Protein AF-A0A7V9PWE8-F1 (afdb_monomer_lite)

Radius of gyration: 28.47 Å; chains: 1; bounding box: 58×49×91 Å

pLDDT: mean 90.45, std 8.74, range [56.78, 98.44]

Foldseek 3Di:
DVVLVVLCVVLVHDPPDDAQPDDQPPHDQPALVSLLSVLRVLVSVLCSQQSNDALVQAAQAQFPVHNPHLNGHVDQVRADADPVRGTHGRPSNVSNVVSVVSSVVSNVRSVVRVVVVVVVVVVVVVVVVVVVVVVVCCVVVVVVVPDDDD

Sequence (150 aa):
PAEIQKAASEAGLPATIELPTCDVVDETIDTGGEARCFAQYMRIHALEASGGLTYAQMGRFQSAEEPDDPAGTSDEAAAAKDESGSPISNGARNLWITETALATALNVSYMAEQISIFSIVVGVALVLTGIGLIILAFAVFGREHALPST

Secondary structure (DSSP, 8-state):
-HHHHHHHHHTT--TTS----S--TT----SHHHHHHHHHHHHHHHHHHTTT--GGGS-SB-BSS-TT-TT-BS-SSSB-B-TTSPBPB-HHHHHHHHHHHHHHHHHHHHHHHHHHHHHHHHHHHHHHHHHHHHHHHHHHHTTGGGS---

Structure (mmCIF, N/CA/C/O backbone):
data_AF-A0A7V9PWE8-F1
#
_entry.id   AF-A0A7V9PWE8-F1
#
loop_
_atom_site.group_PDB
_atom_site.id
_atom_site.type_symbol
_atom_site.label_atom_id
_atom_site.label_alt_id
_atom_site.label_comp_id
_atom_site.label_asym_id
_atom_site.label_entity_id
_atom_site.label_seq_id
_atom_site.pdbx_PDB_ins_code
_atom_site.Cartn_x
_atom_site.Cartn_y
_atom_site.Cartn_z
_atom_site.occupancy
_atom_site.B_iso_or_equiv
_atom_site.auth_seq_id
_atom_site.auth_comp_id
_atom_site.auth_asym_id
_atom_site.auth_atom_id
_atom_site.pdbx_PDB_model_num
ATOM 1 N N . PRO A 1 1 ? -7.309 -15.458 -9.106 1.00 71.31 1 PRO A N 1
ATOM 2 C CA . PRO A 1 1 ? -8.543 -14.618 -9.057 1.00 71.31 1 PRO A CA 1
ATOM 3 C C . PRO A 1 1 ? -9.838 -15.333 -8.610 1.00 71.31 1 PRO A C 1
ATOM 5 O O . PRO A 1 1 ? -10.654 -14.719 -7.926 1.00 71.31 1 PRO A O 1
ATOM 8 N N . ALA A 1 2 ? -10.064 -16.598 -8.997 1.00 79.31 2 ALA A N 1
ATOM 9 C CA . ALA A 1 2 ? -11.309 -17.319 -8.682 1.00 79.31 2 ALA A CA 1
ATOM 10 C C . ALA A 1 2 ? -11.531 -17.531 -7.170 1.00 79.31 2 ALA A C 1
ATOM 12 O O . ALA A 1 2 ? -12.645 -17.348 -6.684 1.00 79.31 2 ALA A O 1
ATOM 13 N N . GLU A 1 3 ? -10.466 -17.833 -6.422 1.00 79.94 3 GLU A N 1
ATOM 14 C CA . GLU A 1 3 ? -10.540 -18.014 -4.965 1.00 79.94 3 GLU A CA 1
ATOM 15 C C . GLU A 1 3 ? -10.944 -16.726 -4.237 1.00 79.94 3 GLU A C 1
ATOM 17 O O . GLU A 1 3 ? -11.766 -16.770 -3.330 1.00 79.94 3 GLU A O 1
ATOM 22 N N . ILE A 1 4 ? -10.470 -15.562 -4.696 1.00 82.12 4 ILE A N 1
ATOM 23 C CA . ILE A 1 4 ? -10.900 -14.264 -4.155 1.00 82.12 4 ILE A CA 1
ATOM 24 C C . ILE A 1 4 ? -12.369 -13.977 -4.459 1.00 82.12 4 ILE A C 1
ATOM 26 O O . ILE A 1 4 ? -13.079 -13.461 -3.605 1.00 82.12 4 ILE A O 1
ATOM 30 N N . GLN A 1 5 ? -12.852 -14.313 -5.657 1.00 82.88 5 GLN A N 1
ATOM 31 C CA . GLN A 1 5 ? -14.278 -14.173 -5.970 1.00 82.88 5 GLN A CA 1
ATOM 32 C C . GLN A 1 5 ? -15.150 -14.995 -5.027 1.00 82.88 5 GLN A C 1
ATOM 34 O O . GLN A 1 5 ? -16.178 -14.514 -4.550 1.00 82.88 5 GLN A O 1
ATOM 39 N N . LYS A 1 6 ? -14.725 -16.226 -4.753 1.00 82.88 6 LYS A N 1
ATOM 40 C CA . LYS A 1 6 ? -15.408 -17.109 -3.821 1.00 82.88 6 LYS A CA 1
ATOM 41 C C . LYS A 1 6 ? -15.372 -16.544 -2.398 1.00 82.88 6 LYS A C 1
ATOM 43 O O . LYS A 1 6 ? -16.435 -16.392 -1.805 1.00 82.88 6 LYS A O 1
ATOM 48 N N . ALA A 1 7 ? -14.195 -16.169 -1.900 1.00 81.81 7 ALA A N 1
ATOM 49 C CA . ALA A 1 7 ? -14.021 -15.619 -0.556 1.00 81.81 7 ALA A CA 1
ATOM 50 C C . ALA A 1 7 ? -14.817 -14.315 -0.351 1.00 81.81 7 ALA A C 1
ATOM 52 O O . ALA A 1 7 ? -15.561 -14.197 0.621 1.00 81.81 7 ALA A O 1
ATOM 53 N N . ALA A 1 8 ? -14.797 -13.402 -1.327 1.00 84.56 8 ALA A N 1
ATOM 54 C CA . ALA A 1 8 ? -15.568 -12.162 -1.282 1.00 84.56 8 ALA A CA 1
ATOM 55 C C . ALA A 1 8 ? -17.083 -12.420 -1.240 1.00 84.56 8 ALA A C 1
ATOM 57 O O . ALA A 1 8 ? -17.814 -11.749 -0.508 1.00 84.56 8 ALA A O 1
ATOM 58 N N . SER A 1 9 ? -17.562 -13.406 -2.006 1.00 83.38 9 SER A N 1
ATOM 59 C CA . SER A 1 9 ? -18.969 -13.811 -1.982 1.00 83.38 9 SER A CA 1
ATOM 60 C C . SER A 1 9 ? -19.357 -14.470 -0.657 1.00 83.38 9 SER A C 1
ATOM 62 O O . SER A 1 9 ? -20.455 -14.219 -0.163 1.00 83.38 9 SER A O 1
ATOM 64 N N . GLU A 1 10 ? -18.494 -15.316 -0.091 1.00 83.12 10 GLU A N 1
ATOM 65 C CA . GLU A 1 10 ? -18.712 -15.980 1.203 1.00 83.12 10 GLU A CA 1
ATOM 66 C C . GLU A 1 10 ? -18.709 -14.975 2.362 1.00 83.12 10 GLU A C 1
ATOM 68 O O . GLU A 1 10 ? -19.521 -15.090 3.278 1.00 83.12 10 GLU A O 1
ATOM 73 N N . ALA A 1 11 ? -17.869 -13.942 2.279 1.00 81.75 11 ALA A N 1
ATOM 74 C CA . ALA A 1 11 ? -17.817 -12.834 3.229 1.00 81.75 11 ALA A CA 1
ATOM 75 C C . ALA A 1 11 ? -18.978 -11.830 3.078 1.00 81.75 11 ALA A C 1
ATOM 77 O O . ALA A 1 11 ? -19.062 -10.867 3.838 1.00 81.75 11 ALA A O 1
ATOM 78 N N . GLY A 1 12 ? -19.875 -12.022 2.103 1.00 83.19 12 GLY A N 1
ATOM 79 C CA . GLY A 1 12 ? -21.032 -11.149 1.889 1.00 83.19 12 GLY A CA 1
ATOM 80 C C . GLY A 1 12 ? -20.676 -9.759 1.355 1.00 83.19 12 GLY A C 1
ATOM 81 O O . GLY A 1 12 ? -21.456 -8.819 1.520 1.00 83.19 12 GLY A O 1
ATOM 82 N N . LEU A 1 13 ? -19.513 -9.608 0.713 1.00 86.88 13 LEU A N 1
ATOM 83 C CA . LEU A 1 13 ? -19.113 -8.338 0.119 1.00 86.88 13 LEU A CA 1
ATOM 84 C C . LEU A 1 13 ? -20.038 -7.970 -1.057 1.00 86.88 13 LEU A C 1
ATOM 86 O O . LEU A 1 13 ? -20.452 -8.842 -1.829 1.00 86.88 13 LEU A O 1
ATOM 90 N N . PRO A 1 14 ? -20.376 -6.679 -1.237 1.00 82.88 14 PRO A N 1
ATOM 91 C CA . PRO A 1 14 ? -21.267 -6.269 -2.310 1.00 82.88 14 PRO A CA 1
ATOM 92 C C . PRO A 1 14 ? -20.642 -6.540 -3.682 1.00 82.88 14 PRO A C 1
ATOM 94 O O . PRO A 1 14 ? -19.473 -6.243 -3.921 1.00 82.88 14 PRO A O 1
ATOM 97 N N . ALA A 1 15 ? -21.459 -7.013 -4.628 1.00 80.50 15 ALA A N 1
ATOM 98 C CA . ALA A 1 15 ? -21.034 -7.332 -5.997 1.00 80.50 15 ALA A CA 1
ATOM 99 C C . ALA A 1 15 ? -20.485 -6.125 -6.790 1.00 80.50 15 ALA A C 1
ATOM 101 O O . ALA A 1 15 ? -19.956 -6.286 -7.885 1.00 80.50 15 ALA A O 1
ATOM 102 N N . THR A 1 16 ? -20.624 -4.910 -6.254 1.00 83.12 16 THR A N 1
ATOM 103 C CA . THR A 1 16 ? -20.051 -3.682 -6.813 1.00 83.12 16 THR A CA 1
ATOM 104 C C . THR A 1 16 ? -18.562 -3.514 -6.510 1.00 83.12 16 THR A C 1
ATOM 106 O O . THR A 1 16 ? -17.955 -2.587 -7.039 1.00 83.12 16 THR A O 1
ATOM 109 N N . ILE A 1 17 ? -17.972 -4.330 -5.628 1.00 84.06 17 ILE A N 1
ATOM 110 C CA . ILE A 1 17 ? -16.540 -4.251 -5.328 1.00 84.06 17 ILE A CA 1
ATOM 111 C C . ILE A 1 17 ? -15.745 -4.787 -6.515 1.00 84.06 17 ILE A C 1
ATOM 113 O O . ILE A 1 17 ? -15.956 -5.908 -6.973 1.00 84.06 17 ILE A O 1
ATOM 117 N N . GLU A 1 18 ? -14.813 -3.972 -7.005 1.00 83.88 18 GLU A N 1
ATOM 118 C CA . GLU A 1 18 ? -13.894 -4.372 -8.064 1.00 83.88 18 GLU A CA 1
ATOM 119 C C . GLU A 1 18 ? -12.922 -5.425 -7.536 1.00 83.88 18 GLU A C 1
ATOM 121 O O . GLU A 1 18 ? -12.056 -5.142 -6.706 1.00 83.88 18 GLU A O 1
ATOM 126 N N . LEU A 1 19 ? -13.080 -6.650 -8.030 1.00 87.25 19 LEU A N 1
ATOM 127 C CA . LEU A 1 19 ? -12.179 -7.747 -7.724 1.00 87.25 19 LEU A CA 1
ATOM 128 C C . LEU A 1 19 ? -11.000 -7.748 -8.702 1.00 87.25 19 LEU A C 1
ATOM 130 O O . LEU A 1 19 ? -11.185 -7.483 -9.896 1.00 87.25 19 LEU A O 1
ATOM 134 N N . PRO A 1 20 ? -9.788 -8.069 -8.226 1.00 87.56 20 PRO A N 1
ATOM 135 C CA . PRO A 1 20 ? -8.626 -8.145 -9.092 1.00 87.56 20 PRO A CA 1
ATOM 136 C C . PRO A 1 20 ? -8.786 -9.251 -10.142 1.00 87.56 20 PRO A C 1
ATOM 138 O O . PRO A 1 20 ? -9.205 -10.371 -9.848 1.00 87.56 20 PRO A O 1
ATOM 141 N N . THR A 1 21 ? -8.436 -8.930 -11.387 1.00 87.00 21 THR A N 1
ATOM 142 C CA . THR A 1 21 ? -8.505 -9.854 -12.534 1.00 87.00 21 THR A CA 1
ATOM 143 C C . THR A 1 21 ? -7.179 -10.556 -12.826 1.00 87.00 21 THR A C 1
ATOM 145 O O . THR A 1 21 ? -7.156 -11.543 -13.556 1.00 87.00 21 THR A O 1
ATOM 148 N N . CYS A 1 22 ? -6.087 -10.059 -12.251 1.00 88.31 22 CYS A N 1
ATOM 149 C CA . CYS A 1 22 ? -4.746 -10.627 -12.324 1.00 88.31 22 CYS A CA 1
ATOM 150 C C . CYS A 1 22 ? -4.569 -11.782 -11.325 1.00 88.31 22 CYS A C 1
ATOM 152 O O . CYS A 1 22 ? -5.314 -11.893 -10.343 1.00 88.31 22 CYS A O 1
ATOM 154 N N . ASP A 1 23 ? -3.595 -12.649 -11.591 1.00 88.00 23 ASP A N 1
ATOM 155 C CA . ASP A 1 23 ? -3.233 -13.772 -10.730 1.00 88.00 23 ASP A CA 1
ATOM 156 C C . ASP A 1 23 ? -1.799 -13.596 -10.241 1.00 88.00 23 ASP A C 1
ATOM 158 O O . ASP A 1 23 ? -0.921 -13.307 -11.044 1.00 88.00 23 ASP A O 1
ATOM 162 N N . VAL A 1 24 ? -1.614 -13.694 -8.928 1.00 89.25 24 VAL A N 1
ATOM 163 C CA . VAL A 1 24 ? -0.319 -13.580 -8.232 1.00 89.25 24 VAL A CA 1
ATOM 164 C C . VAL A 1 24 ? -0.254 -14.562 -7.054 1.00 89.25 24 VAL A C 1
ATOM 166 O O . VAL A 1 24 ? 0.503 -14.373 -6.104 1.00 89.25 24 VAL A O 1
ATOM 169 N N . VAL A 1 25 ? -1.123 -15.580 -7.055 1.00 85.44 25 VAL A N 1
ATOM 170 C CA . VAL A 1 25 ? -1.173 -16.590 -5.992 1.00 85.44 25 VAL A CA 1
ATOM 171 C C . VAL A 1 25 ? 0.035 -17.510 -6.122 1.00 85.44 25 VAL A C 1
ATOM 173 O O . VAL A 1 25 ? 0.308 -18.014 -7.205 1.00 85.44 25 VAL A O 1
ATOM 176 N N . ASP A 1 26 ? 0.738 -17.735 -5.010 1.00 86.69 26 ASP A N 1
ATOM 177 C CA . ASP A 1 26 ? 1.961 -18.550 -4.945 1.00 86.69 26 ASP A CA 1
ATOM 178 C C . ASP A 1 26 ? 3.113 -18.057 -5.846 1.00 86.69 26 ASP A C 1
ATOM 180 O O . ASP A 1 26 ? 4.059 -18.799 -6.123 1.00 86.69 26 ASP A O 1
ATOM 184 N N . GLU A 1 27 ? 3.074 -16.788 -6.260 1.00 89.06 27 GLU A N 1
ATOM 185 C CA . GLU A 1 27 ? 4.119 -16.148 -7.059 1.00 89.06 27 GLU A CA 1
ATOM 186 C C . GLU A 1 27 ? 4.971 -15.185 -6.221 1.00 89.06 27 GLU A C 1
ATOM 188 O O . GLU A 1 27 ? 4.529 -14.614 -5.218 1.00 89.06 27 GLU A O 1
ATOM 193 N N . THR A 1 28 ? 6.226 -14.997 -6.632 1.00 92.81 28 THR A N 1
ATOM 194 C CA . THR A 1 28 ? 7.052 -13.903 -6.118 1.00 92.81 28 THR A CA 1
ATOM 195 C C . THR A 1 28 ? 6.585 -12.585 -6.728 1.00 92.81 28 THR A C 1
ATOM 197 O O . THR A 1 28 ? 6.227 -12.524 -7.898 1.00 92.81 28 THR A O 1
ATOM 200 N N . ILE A 1 29 ? 6.562 -11.524 -5.918 1.00 92.94 29 ILE A N 1
ATOM 201 C CA . ILE A 1 29 ? 6.151 -10.185 -6.354 1.00 92.94 29 ILE A CA 1
ATOM 202 C C . ILE A 1 29 ? 7.411 -9.400 -6.714 1.00 92.94 29 ILE A C 1
ATOM 204 O O . ILE A 1 29 ? 7.999 -8.729 -5.862 1.00 92.94 29 ILE A O 1
ATOM 208 N N . ASP A 1 30 ? 7.832 -9.522 -7.968 1.00 94.44 30 ASP A N 1
ATOM 209 C CA . ASP A 1 30 ? 9.105 -9.002 -8.471 1.00 94.44 30 ASP A CA 1
ATOM 210 C C . ASP A 1 30 ? 8.924 -7.807 -9.416 1.00 94.44 30 ASP A C 1
ATOM 212 O O . ASP A 1 30 ? 9.860 -7.029 -9.622 1.00 94.44 30 ASP A O 1
ATOM 216 N N . THR A 1 31 ? 7.719 -7.616 -9.958 1.00 94.88 31 THR A N 1
ATOM 217 C CA . THR A 1 31 ? 7.371 -6.469 -10.800 1.00 94.88 31 THR A CA 1
ATOM 218 C C . THR A 1 31 ? 6.377 -5.531 -10.123 1.00 94.88 31 THR A C 1
ATOM 220 O O . THR A 1 31 ? 5.575 -5.887 -9.259 1.00 94.88 31 THR A O 1
ATOM 223 N N . GLY A 1 32 ? 6.377 -4.281 -10.561 1.00 93.44 32 GLY A N 1
ATOM 224 C CA . GLY A 1 32 ? 5.407 -3.270 -10.191 1.00 93.44 32 GLY A CA 1
ATOM 225 C C . GLY A 1 32 ? 3.988 -3.670 -10.593 1.00 93.44 32 GLY A C 1
ATOM 226 O O . GLY A 1 32 ? 3.035 -3.354 -9.882 1.00 93.44 32 GLY A O 1
ATOM 227 N N . GLY A 1 33 ? 3.826 -4.370 -11.721 1.00 94.50 33 GLY A N 1
ATOM 228 C CA . GLY A 1 33 ? 2.532 -4.906 -12.151 1.00 94.50 33 GLY A CA 1
ATOM 229 C C . GLY A 1 33 ? 1.966 -5.907 -11.143 1.00 94.50 33 GLY A C 1
ATOM 230 O O . GLY A 1 33 ? 0.820 -5.763 -10.710 1.00 94.50 33 GLY A O 1
ATOM 231 N N . GLU A 1 34 ? 2.793 -6.859 -10.710 1.00 94.75 34 GLU A N 1
ATOM 232 C CA . GLU A 1 34 ? 2.455 -7.816 -9.651 1.00 94.75 34 GLU A CA 1
ATOM 233 C C . GLU A 1 34 ? 2.210 -7.109 -8.315 1.00 94.75 34 GLU A C 1
ATOM 235 O O . GLU A 1 34 ? 1.228 -7.405 -7.641 1.00 94.75 34 GLU A O 1
ATOM 240 N N . ALA A 1 35 ? 3.023 -6.109 -7.955 1.00 95.62 35 ALA A N 1
ATOM 241 C CA . ALA A 1 35 ? 2.846 -5.341 -6.722 1.00 95.62 35 ALA A CA 1
ATOM 242 C C . ALA A 1 35 ? 1.481 -4.641 -6.674 1.00 95.62 35 ALA A C 1
ATOM 244 O O . ALA A 1 35 ? 0.776 -4.697 -5.664 1.00 95.62 35 ALA A O 1
ATOM 245 N N . ARG A 1 36 ? 1.067 -4.024 -7.788 1.00 94.75 36 ARG A N 1
ATOM 246 C CA . ARG A 1 36 ? -0.267 -3.428 -7.913 1.00 94.75 36 ARG A CA 1
ATOM 247 C C . ARG A 1 36 ? -1.366 -4.484 -7.804 1.00 94.75 36 ARG A C 1
ATOM 249 O O . ARG A 1 36 ? -2.372 -4.223 -7.148 1.00 94.75 36 ARG A O 1
ATOM 256 N N . CYS A 1 37 ? -1.182 -5.647 -8.425 1.00 94.50 37 CYS A N 1
ATOM 257 C CA . CYS A 1 37 ? -2.128 -6.753 -8.312 1.00 94.50 37 CYS A CA 1
ATOM 258 C C . CYS A 1 37 ? -2.276 -7.211 -6.855 1.00 94.50 37 CYS A C 1
ATOM 260 O O . CYS A 1 37 ? -3.382 -7.267 -6.321 1.00 94.50 37 CYS A O 1
ATOM 262 N N . PHE A 1 38 ? -1.157 -7.446 -6.173 1.00 94.00 38 PHE A N 1
ATOM 263 C CA . PHE A 1 38 ? -1.134 -7.877 -4.783 1.00 94.00 38 PHE A CA 1
ATOM 264 C C . PHE A 1 38 ? -1.790 -6.850 -3.849 1.00 94.00 38 PHE A C 1
ATOM 266 O O . PHE A 1 38 ? -2.567 -7.221 -2.973 1.00 94.00 38 PHE A O 1
ATOM 273 N N . ALA A 1 39 ? -1.593 -5.548 -4.088 1.00 94.94 39 ALA A N 1
ATOM 274 C CA . ALA A 1 39 ? -2.291 -4.497 -3.344 1.00 94.94 39 ALA A CA 1
ATOM 275 C C . ALA A 1 39 ? -3.825 -4.586 -3.484 1.00 94.94 39 ALA A C 1
ATOM 277 O O . ALA A 1 39 ? -4.551 -4.330 -2.524 1.00 94.94 39 ALA A O 1
ATOM 278 N N . GLN A 1 40 ? -4.336 -4.975 -4.657 1.00 93.38 40 GLN A N 1
ATOM 279 C CA . GLN A 1 40 ? -5.772 -5.197 -4.855 1.00 93.38 40 GLN A CA 1
ATOM 280 C C . GLN A 1 40 ? -6.267 -6.432 -4.089 1.00 93.38 40 GLN A C 1
ATOM 282 O O . GLN A 1 40 ? -7.341 -6.374 -3.496 1.00 93.38 40 GLN A O 1
ATOM 287 N N . TYR A 1 41 ? -5.482 -7.515 -4.049 1.00 92.56 41 TYR A N 1
ATOM 288 C CA . TYR A 1 41 ? -5.783 -8.706 -3.239 1.00 92.56 41 TYR A CA 1
ATOM 289 C C . TYR A 1 41 ? -5.848 -8.347 -1.745 1.00 92.56 41 TYR A C 1
ATOM 291 O O . TYR A 1 41 ? -6.828 -8.661 -1.070 1.00 92.56 41 TYR A O 1
ATOM 299 N N . MET A 1 42 ? -4.852 -7.610 -1.244 1.00 92.88 42 MET A N 1
ATOM 300 C CA . MET A 1 42 ? -4.800 -7.153 0.149 1.00 92.88 42 MET A CA 1
ATOM 301 C C . MET A 1 42 ? -6.033 -6.349 0.555 1.00 92.88 42 MET A C 1
ATOM 303 O O . MET A 1 42 ? -6.560 -6.546 1.649 1.00 92.88 42 MET A O 1
ATOM 307 N N . ARG A 1 43 ? -6.522 -5.476 -0.331 1.00 93.44 43 ARG A N 1
ATOM 308 C CA . ARG A 1 43 ? -7.737 -4.699 -0.083 1.00 93.44 43 ARG A CA 1
ATOM 309 C C . ARG A 1 43 ? -8.959 -5.590 0.126 1.00 93.44 43 ARG A C 1
ATOM 311 O O . ARG A 1 43 ? -9.775 -5.296 0.998 1.00 93.44 43 ARG A O 1
ATOM 318 N N . ILE A 1 44 ? -9.101 -6.656 -0.663 1.00 92.81 44 ILE A N 1
ATOM 319 C CA . ILE A 1 44 ? -10.212 -7.599 -0.493 1.00 92.81 44 ILE A CA 1
ATOM 320 C C . ILE A 1 44 ? -10.087 -8.329 0.843 1.00 92.81 44 ILE A C 1
ATOM 322 O O . ILE A 1 44 ? -11.050 -8.345 1.599 1.00 92.81 44 ILE A O 1
ATOM 326 N N . HIS A 1 45 ? -8.895 -8.800 1.208 1.00 92.00 45 HIS A N 1
ATOM 327 C CA . HIS A 1 45 ? -8.684 -9.436 2.510 1.00 92.00 45 HIS A CA 1
ATOM 328 C C . HIS A 1 45 ?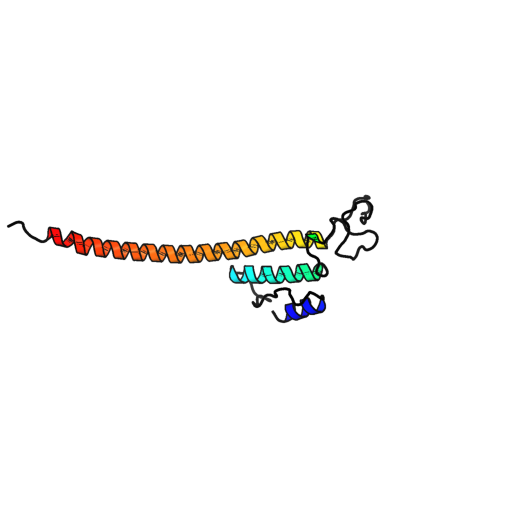 -8.923 -8.496 3.695 1.00 92.00 45 HIS A C 1
ATOM 330 O O . HIS A 1 45 ? -9.447 -8.923 4.720 1.00 92.00 45 HIS A O 1
ATOM 336 N N . ALA A 1 46 ? -8.594 -7.208 3.571 1.00 93.56 46 ALA A N 1
ATOM 337 C CA . ALA A 1 46 ? -8.919 -6.226 4.601 1.00 93.56 46 ALA A CA 1
ATOM 338 C C . ALA A 1 46 ? -10.433 -6.040 4.749 1.00 93.56 46 ALA A C 1
ATOM 340 O O . ALA A 1 46 ? -10.926 -5.969 5.873 1.00 93.56 46 ALA A O 1
ATOM 341 N N . LEU A 1 47 ? -11.179 -6.011 3.640 1.00 93.06 47 LEU A N 1
ATOM 342 C CA . LEU A 1 47 ? -12.643 -5.979 3.664 1.00 93.06 47 LEU A CA 1
ATOM 343 C C . LEU A 1 47 ? -13.220 -7.251 4.292 1.00 93.06 47 LEU A C 1
ATOM 345 O O . LEU A 1 47 ? -14.064 -7.151 5.172 1.00 93.06 47 LEU A O 1
ATOM 349 N N . GLU A 1 48 ? -12.739 -8.431 3.907 1.00 91.31 48 GLU A N 1
ATOM 350 C CA . GLU A 1 48 ? -13.165 -9.711 4.488 1.00 91.31 48 GLU A CA 1
ATOM 351 C C . GLU A 1 48 ? -12.916 -9.748 6.003 1.00 91.31 48 GLU A C 1
ATOM 353 O O . GLU A 1 48 ? -13.825 -10.035 6.780 1.00 91.31 48 GLU A O 1
ATOM 358 N N . ALA A 1 49 ? -11.714 -9.365 6.442 1.00 90.81 49 ALA A N 1
ATOM 359 C CA . ALA A 1 49 ? -11.326 -9.353 7.851 1.00 90.81 49 ALA A CA 1
ATOM 360 C C . ALA A 1 49 ? -12.060 -8.298 8.699 1.00 90.81 49 ALA A C 1
ATOM 362 O O . ALA A 1 49 ? -12.049 -8.380 9.925 1.00 90.81 49 ALA A O 1
ATOM 363 N N . SER A 1 50 ? -12.685 -7.302 8.067 1.00 92.56 50 SER A N 1
ATOM 364 C CA . SER A 1 50 ? -13.444 -6.236 8.736 1.00 92.56 50 SER A CA 1
ATOM 365 C C . SER A 1 50 ? -14.955 -6.343 8.520 1.00 92.56 50 SER A C 1
ATOM 367 O O . SER A 1 50 ? -15.681 -5.392 8.802 1.00 92.56 50 SER A O 1
ATOM 369 N N . GLY A 1 51 ? -15.450 -7.475 8.003 1.00 88.94 51 GLY A N 1
ATOM 370 C CA . GLY A 1 51 ? -16.881 -7.668 7.747 1.00 88.94 51 GLY A CA 1
ATOM 371 C C . GLY A 1 51 ? -17.449 -6.698 6.703 1.00 88.94 51 GLY A C 1
ATOM 372 O O . GLY A 1 51 ? -18.613 -6.314 6.768 1.00 88.94 51 GLY A O 1
ATOM 373 N N . GLY A 1 52 ? -16.615 -6.246 5.766 1.00 89.88 52 GLY A N 1
ATOM 374 C CA . GLY A 1 52 ? -16.959 -5.284 4.719 1.00 89.88 52 GLY A CA 1
ATOM 375 C C . GLY A 1 52 ? -16.882 -3.815 5.141 1.00 89.88 52 GLY A C 1
ATOM 376 O O . GLY A 1 52 ? -17.196 -2.939 4.330 1.00 89.88 52 GLY A O 1
ATOM 377 N N . LEU A 1 53 ? -16.454 -3.516 6.371 1.00 92.12 53 LEU A N 1
ATOM 378 C CA . LEU A 1 53 ? -16.331 -2.148 6.866 1.00 92.12 53 LEU A CA 1
ATOM 379 C C . LEU A 1 53 ? -15.023 -1.497 6.410 1.00 92.12 53 LEU A C 1
ATOM 381 O O . LEU A 1 53 ? -13.938 -2.062 6.475 1.00 92.12 53 LEU A O 1
ATOM 385 N N . THR A 1 54 ? -15.105 -0.246 5.981 1.00 92.00 54 THR A N 1
ATOM 386 C CA . THR A 1 54 ? -13.928 0.579 5.689 1.00 92.00 54 THR A CA 1
ATOM 387 C C . THR A 1 54 ? -13.385 1.218 6.964 1.00 92.00 54 THR A C 1
ATOM 389 O O . THR A 1 54 ? -14.102 1.374 7.953 1.00 92.00 54 THR A O 1
ATOM 392 N N . TYR A 1 55 ? -12.136 1.692 6.922 1.00 92.62 55 TYR A N 1
ATOM 393 C CA . TYR A 1 55 ? -11.508 2.420 8.033 1.00 92.62 55 TYR A CA 1
ATOM 394 C C . TYR A 1 55 ? -12.399 3.511 8.658 1.00 92.62 55 TYR A C 1
ATOM 396 O O . TYR A 1 55 ? -12.409 3.682 9.874 1.00 92.62 55 TYR A O 1
ATOM 404 N N . ALA A 1 56 ? -13.155 4.245 7.834 1.00 93.00 56 ALA A N 1
ATOM 405 C CA . ALA A 1 56 ? -14.013 5.343 8.284 1.00 93.00 56 ALA A CA 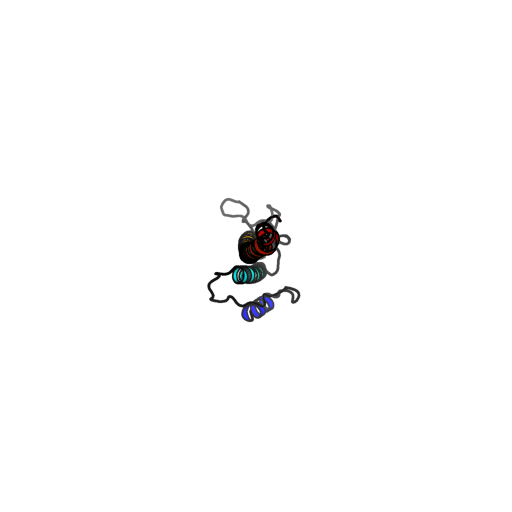1
ATOM 406 C C . ALA A 1 56 ? -15.303 4.879 8.983 1.00 93.00 56 ALA A C 1
ATOM 408 O O . ALA A 1 56 ? -15.934 5.671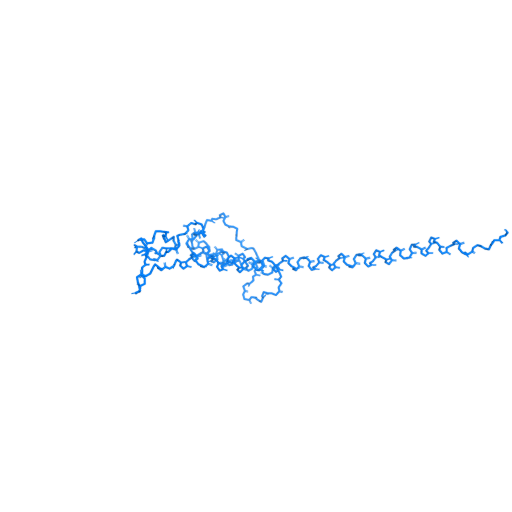 9.677 1.00 93.00 56 ALA A O 1
ATOM 409 N N . GLN A 1 57 ? -15.702 3.623 8.787 1.00 93.50 57 GLN A N 1
ATOM 410 C CA . GLN A 1 57 ? -16.907 3.042 9.378 1.00 93.50 57 GLN A CA 1
ATOM 411 C C . GLN A 1 57 ? -16.627 2.369 10.728 1.00 93.50 57 GLN A C 1
ATOM 413 O O . GLN A 1 57 ? -17.570 1.948 11.388 1.00 93.50 57 GLN A O 1
ATOM 418 N N . MET A 1 58 ? -15.359 2.282 11.145 1.00 95.62 58 MET A N 1
ATOM 419 C CA . MET A 1 58 ? -14.958 1.625 12.387 1.00 95.62 58 MET A CA 1
ATOM 420 C C . MET A 1 58 ? -14.504 2.623 13.454 1.00 95.62 58 MET A C 1
ATOM 422 O O . MET A 1 58 ? -13.778 3.590 13.194 1.00 95.62 58 MET A O 1
ATOM 426 N N . GLY A 1 59 ? -14.891 2.331 14.689 1.00 94.88 59 GLY A N 1
ATOM 427 C CA . GLY A 1 59 ? -14.454 3.012 15.890 1.00 94.88 59 GLY A CA 1
ATOM 428 C C . GLY A 1 59 ? -13.011 2.697 16.271 1.00 94.88 59 GLY A C 1
ATOM 429 O O . GLY A 1 59 ? -12.419 1.698 15.859 1.00 94.88 59 GLY A O 1
ATOM 430 N N . ARG A 1 60 ? -12.417 3.585 17.071 1.00 95.00 60 ARG A N 1
ATOM 431 C CA . ARG A 1 60 ? -11.021 3.467 17.518 1.00 95.00 60 ARG A CA 1
ATOM 432 C C . ARG A 1 60 ? -10.781 2.267 18.440 1.00 95.00 60 ARG A C 1
ATOM 434 O O . ARG A 1 60 ? -9.668 1.739 18.458 1.00 95.00 60 ARG A O 1
ATOM 441 N N . PHE A 1 61 ? -11.791 1.864 19.196 1.00 95.94 61 PHE A N 1
ATOM 442 C CA . PHE A 1 61 ? -11.697 0.884 20.268 1.00 95.94 61 PHE A CA 1
ATOM 443 C C . PHE A 1 61 ? -12.586 -0.325 19.995 1.00 95.94 61 PHE A C 1
ATOM 445 O O . PHE A 1 61 ? -13.573 -0.234 19.267 1.00 95.94 61 PHE A O 1
ATOM 452 N N . GLN A 1 62 ? -12.228 -1.459 20.585 1.00 95.69 62 GLN A N 1
ATOM 453 C CA . GLN A 1 62 ? -13.095 -2.631 20.628 1.00 95.69 62 GLN A CA 1
ATOM 454 C C . GLN A 1 62 ? -14.305 -2.332 21.526 1.00 95.69 62 GLN A C 1
ATOM 456 O O . GLN A 1 62 ? -14.142 -1.716 22.581 1.00 95.69 62 GLN A O 1
ATOM 461 N N . SER A 1 63 ? -15.510 -2.736 21.119 1.00 94.75 63 SER A N 1
ATOM 462 C CA . SER A 1 63 ? -16.714 -2.566 21.945 1.00 94.75 63 SER A CA 1
ATOM 463 C C . SER A 1 63 ? -16.666 -3.497 23.160 1.00 94.75 63 SER A C 1
ATOM 465 O O . SER A 1 63 ? -16.270 -4.654 23.038 1.00 94.75 63 SER A O 1
ATOM 467 N N . ALA A 1 64 ? -17.059 -3.006 24.338 1.00 93.31 64 ALA A N 1
ATOM 468 C CA . ALA A 1 64 ? -17.233 -3.850 25.521 1.00 93.31 64 ALA A CA 1
ATOM 469 C C . ALA A 1 64 ? -18.474 -4.749 25.413 1.00 93.31 64 ALA A C 1
ATOM 471 O O . ALA A 1 64 ? -18.484 -5.842 25.974 1.00 93.31 64 ALA A O 1
ATOM 472 N N . GLU A 1 65 ? -19.514 -4.275 24.721 1.00 92.00 65 GLU A N 1
ATOM 473 C CA . GLU A 1 65 ? -20.779 -4.997 24.543 1.00 92.00 65 GLU A CA 1
ATOM 474 C C . GLU A 1 65 ? -20.651 -6.089 23.479 1.00 92.00 65 GLU A C 1
ATOM 476 O O . GLU A 1 65 ? -21.152 -7.196 23.666 1.00 92.00 65 GLU A O 1
ATOM 481 N N . GLU A 1 66 ? -19.924 -5.793 22.399 1.00 91.00 66 GLU A N 1
ATOM 482 C CA . GLU A 1 66 ? -19.729 -6.692 21.257 1.00 91.00 66 GLU A CA 1
ATOM 483 C C . GLU A 1 66 ? -18.241 -6.747 20.864 1.00 91.00 66 GLU A C 1
ATOM 485 O O . GLU A 1 66 ? -17.823 -6.104 19.900 1.00 91.00 66 GLU A O 1
ATOM 490 N N . PRO A 1 67 ? -17.399 -7.490 21.609 1.00 87.38 67 PRO A N 1
ATOM 491 C CA . PRO A 1 67 ? -15.956 -7.511 21.366 1.00 87.38 67 PRO A CA 1
ATOM 492 C C . PRO A 1 67 ? -15.564 -8.063 19.992 1.00 87.38 67 PRO A C 1
ATOM 494 O O . PRO A 1 67 ? -14.530 -7.674 19.449 1.00 87.38 67 PRO A O 1
ATOM 497 N N . ASP A 1 68 ? -16.378 -8.953 19.428 1.00 87.94 68 ASP A N 1
ATOM 498 C CA . ASP A 1 68 ? -16.120 -9.588 18.134 1.00 87.94 68 ASP A CA 1
ATOM 499 C C . ASP A 1 68 ? -16.621 -8.752 16.940 1.00 87.94 68 ASP A C 1
ATOM 501 O O . ASP A 1 68 ? -16.344 -9.105 15.793 1.00 87.94 68 ASP A O 1
ATOM 505 N N . ASP A 1 69 ? -17.335 -7.643 17.179 1.00 91.69 69 ASP A N 1
ATOM 506 C CA . ASP A 1 69 ? -17.805 -6.759 16.110 1.00 91.69 69 ASP A CA 1
ATOM 507 C C . ASP A 1 69 ? -16.651 -5.874 15.585 1.00 91.69 69 ASP A C 1
ATOM 509 O O . ASP A 1 69 ? -16.117 -5.038 16.331 1.00 91.69 69 ASP A O 1
ATOM 513 N N . PRO A 1 70 ? -16.268 -5.990 14.295 1.00 91.50 70 PRO A N 1
ATOM 514 C CA . PRO A 1 70 ? -15.231 -5.152 13.699 1.00 91.50 70 PRO A CA 1
ATOM 515 C C . PRO A 1 70 ? -15.577 -3.656 13.694 1.00 91.50 70 PRO A C 1
ATOM 517 O O . PRO A 1 70 ? -14.657 -2.835 13.632 1.00 91.50 70 PRO A O 1
ATOM 520 N N . ALA A 1 71 ? -16.857 -3.266 13.788 1.00 93.88 71 ALA A N 1
ATOM 521 C CA . ALA A 1 71 ? -17.245 -1.859 13.876 1.00 93.88 71 ALA A CA 1
ATOM 522 C C . ALA A 1 71 ? -16.669 -1.196 15.134 1.00 93.88 71 ALA A C 1
ATOM 524 O O . ALA A 1 71 ? -16.153 -0.078 15.058 1.00 93.88 71 ALA A O 1
ATOM 525 N N . GLY A 1 72 ? -16.685 -1.893 16.273 1.00 93.88 72 GLY A N 1
ATOM 526 C CA . GLY A 1 72 ? -16.200 -1.375 17.549 1.00 93.88 72 GLY A CA 1
ATOM 527 C C . GLY A 1 72 ? -16.881 -0.066 17.972 1.00 93.88 72 GLY A C 1
ATOM 528 O O . GLY A 1 72 ? -18.021 0.223 17.621 1.00 93.88 72 GLY A O 1
ATOM 529 N N . THR A 1 73 ? -16.175 0.764 18.740 1.00 93.88 73 THR A N 1
ATOM 530 C CA . THR A 1 73 ? -16.694 2.044 19.245 1.00 93.88 73 THR A CA 1
ATOM 531 C C . THR A 1 73 ? -15.626 3.135 19.266 1.00 93.88 73 THR A C 1
ATOM 533 O O . THR A 1 73 ? -14.425 2.870 19.319 1.00 93.88 73 THR A O 1
ATOM 536 N N . SER A 1 74 ? -16.052 4.395 19.189 1.00 92.88 74 SER A N 1
ATOM 537 C CA . SER A 1 74 ? -15.176 5.555 19.428 1.00 92.88 74 SER A CA 1
ATOM 538 C C . SER A 1 74 ? -15.353 6.158 20.821 1.00 92.88 74 SER A C 1
ATOM 540 O O . SER A 1 74 ? -14.605 7.065 21.176 1.00 92.88 74 SER A O 1
ATOM 542 N N . ASP A 1 75 ? -16.317 5.667 21.600 1.00 92.94 75 ASP A N 1
ATOM 543 C CA . ASP A 1 75 ? -16.530 6.085 22.981 1.00 92.94 75 ASP A CA 1
ATOM 544 C C . ASP A 1 75 ? -15.648 5.252 23.923 1.00 92.94 75 ASP A C 1
ATOM 546 O O . ASP A 1 75 ? -15.791 4.033 24.014 1.00 92.94 75 ASP A O 1
ATOM 550 N N . GLU A 1 76 ? -14.734 5.914 24.636 1.00 90.56 76 GLU A N 1
ATOM 551 C CA . GLU A 1 76 ? -13.843 5.278 25.615 1.00 90.56 76 GLU A CA 1
ATOM 552 C C . GLU A 1 76 ? -14.601 4.649 26.793 1.00 90.56 76 GLU A C 1
ATOM 554 O O . GLU A 1 76 ? -14.096 3.714 27.419 1.00 90.56 76 GLU A O 1
ATOM 559 N N . ALA A 1 77 ? -15.807 5.134 27.110 1.00 90.75 77 ALA A N 1
ATOM 560 C CA . ALA A 1 77 ? -16.630 4.567 28.173 1.00 90.75 77 ALA A CA 1
ATOM 561 C C . ALA A 1 77 ? -17.271 3.233 27.764 1.00 90.75 77 ALA A C 1
ATOM 563 O O . ALA A 1 77 ? -17.422 2.355 28.612 1.00 90.75 77 ALA A O 1
ATOM 564 N N . ALA A 1 78 ? -17.601 3.077 26.478 1.00 91.62 78 ALA A N 1
ATOM 565 C CA . ALA A 1 78 ? -18.156 1.852 25.899 1.00 91.62 78 ALA A CA 1
ATOM 566 C C . ALA A 1 78 ? -17.075 0.871 25.406 1.00 91.62 78 ALA A C 1
ATOM 568 O O . ALA A 1 78 ? -17.396 -0.202 24.893 1.00 91.62 78 ALA A O 1
ATOM 569 N N . ALA A 1 79 ? -15.796 1.233 25.522 1.00 93.56 79 ALA A N 1
ATOM 570 C CA . ALA A 1 79 ? -14.690 0.409 25.064 1.00 93.56 79 ALA A CA 1
ATOM 571 C C . ALA A 1 79 ? -14.415 -0.769 26.009 1.00 93.56 79 ALA A C 1
ATOM 573 O O . ALA A 1 79 ? -14.436 -0.622 27.235 1.00 93.56 79 ALA A O 1
ATOM 574 N N . ALA A 1 80 ? -14.076 -1.924 25.433 1.00 93.62 80 ALA A N 1
ATOM 575 C CA . ALA A 1 80 ? -13.496 -3.033 26.178 1.00 93.62 80 ALA A CA 1
ATOM 576 C C . ALA A 1 80 ? -12.186 -2.570 26.831 1.00 93.62 80 ALA A C 1
ATOM 578 O O . ALA A 1 80 ? -11.420 -1.815 26.226 1.00 93.62 80 ALA A O 1
ATOM 579 N N . LYS A 1 81 ? -11.930 -3.000 28.069 1.00 93.94 81 LYS A N 1
ATOM 580 C CA . LYS A 1 81 ? -10.758 -2.580 28.846 1.00 93.94 81 LYS A CA 1
ATOM 581 C C . LYS A 1 81 ? -9.834 -3.753 29.130 1.00 93.94 81 LYS A C 1
ATOM 583 O O . LYS A 1 81 ? -10.302 -4.854 29.406 1.00 93.94 81 LYS A O 1
ATOM 588 N N . ASP A 1 82 ? -8.534 -3.493 29.074 1.00 91.81 82 ASP A N 1
ATOM 589 C CA . ASP A 1 82 ? -7.508 -4.442 29.493 1.00 91.81 82 ASP A CA 1
ATOM 590 C C . ASP A 1 82 ? -7.416 -4.555 31.028 1.00 91.81 82 ASP A C 1
ATOM 592 O O . ASP A 1 82 ? -8.104 -3.854 31.777 1.00 91.81 82 ASP A O 1
ATOM 596 N N . GLU A 1 83 ? -6.531 -5.428 31.516 1.00 91.38 83 GLU A N 1
ATOM 597 C CA . GLU A 1 83 ? -6.282 -5.626 32.953 1.00 91.38 83 GLU A CA 1
ATOM 598 C C . GLU A 1 83 ? -5.794 -4.351 33.670 1.00 91.38 83 GLU A C 1
ATOM 600 O O . GLU A 1 83 ? -5.926 -4.232 34.887 1.00 91.38 83 GLU A O 1
ATOM 605 N N . SER A 1 84 ? -5.255 -3.382 32.923 1.00 89.88 84 SER A N 1
ATOM 606 C CA . SER A 1 84 ? -4.795 -2.087 33.437 1.00 89.88 84 SER A CA 1
ATOM 607 C C . SER A 1 84 ? -5.896 -1.016 33.421 1.00 89.88 84 SER A C 1
ATOM 609 O O . SER A 1 84 ? -5.663 0.112 33.858 1.00 89.88 84 SER A O 1
ATOM 611 N N . GLY A 1 85 ? -7.095 -1.347 32.931 1.00 88.88 85 GLY A N 1
ATOM 612 C CA . GLY A 1 85 ? -8.228 -0.434 32.797 1.00 88.88 85 GLY A CA 1
ATOM 613 C C . GLY A 1 85 ? -8.178 0.464 31.556 1.00 88.88 85 GLY A C 1
ATOM 614 O O . GLY A 1 85 ? -8.993 1.386 31.456 1.00 88.88 85 GLY A O 1
ATOM 615 N N . SER A 1 86 ? -7.254 0.217 30.624 1.00 91.38 86 SER A N 1
ATOM 616 C CA . SER A 1 86 ? -7.098 1.002 29.396 1.00 91.38 86 SER A CA 1
ATOM 617 C C . SER A 1 86 ? -7.992 0.463 28.272 1.00 91.38 86 SER A C 1
ATOM 619 O O . SER A 1 86 ? -8.128 -0.755 28.147 1.00 91.38 86 SER A O 1
ATOM 621 N N . PRO A 1 87 ? -8.588 1.330 27.431 1.00 93.75 87 PRO A N 1
ATOM 622 C CA . PRO A 1 87 ? -9.355 0.904 26.264 1.00 93.75 87 PRO A CA 1
ATOM 623 C C . PRO A 1 87 ? -8.523 0.068 25.285 1.00 93.75 87 PRO A C 1
ATOM 625 O O . PRO A 1 87 ? -7.446 0.485 24.852 1.00 93.75 87 PRO A O 1
ATOM 628 N N . ILE A 1 88 ? -9.054 -1.081 24.882 1.00 94.06 88 ILE A N 1
ATOM 629 C CA . ILE A 1 88 ? -8.441 -1.959 23.886 1.00 94.06 88 ILE A CA 1
ATOM 630 C C . ILE A 1 88 ? -8.667 -1.359 22.493 1.00 94.06 88 ILE A C 1
ATOM 632 O O . ILE A 1 88 ? -9.782 -0.986 22.124 1.00 94.06 88 ILE A O 1
ATOM 636 N N . SER A 1 89 ? -7.603 -1.249 21.694 1.00 93.75 89 SER A N 1
ATOM 637 C CA . SER A 1 89 ? -7.696 -0.734 20.323 1.00 93.75 89 SER A CA 1
ATOM 638 C C . SER A 1 89 ? -8.446 -1.691 19.399 1.00 93.75 89 SER A C 1
ATOM 640 O O . SER A 1 89 ? -8.249 -2.902 19.482 1.00 93.75 89 SER A O 1
ATOM 642 N N . ASN A 1 90 ? -9.207 -1.154 18.446 1.00 94.69 90 ASN A N 1
ATOM 643 C CA . ASN A 1 90 ? -9.870 -1.960 17.425 1.00 94.69 90 ASN A CA 1
ATOM 644 C C . ASN A 1 90 ? -8.840 -2.579 16.455 1.00 94.69 90 ASN A C 1
ATOM 646 O O . ASN A 1 90 ? -8.196 -1.874 15.670 1.00 94.69 90 ASN A O 1
ATOM 650 N N . GLY A 1 91 ? -8.706 -3.907 16.500 1.00 93.25 91 GLY A N 1
ATOM 651 C CA . GLY A 1 91 ? -7.800 -4.670 15.640 1.00 93.25 91 GLY A CA 1
ATOM 652 C C . GLY A 1 91 ? -8.142 -4.576 14.150 1.00 93.25 91 GLY A C 1
ATOM 653 O O . GLY A 1 91 ? -7.237 -4.371 13.343 1.00 93.25 91 GLY A O 1
ATOM 654 N N . ALA A 1 92 ? -9.427 -4.633 13.783 1.00 93.94 92 ALA A N 1
ATOM 655 C CA . ALA A 1 92 ? -9.879 -4.515 12.394 1.00 93.94 92 ALA A CA 1
ATOM 656 C C . ALA A 1 92 ? -9.563 -3.126 11.815 1.00 93.94 92 ALA A C 1
ATOM 658 O O . ALA A 1 92 ? -9.089 -2.992 10.685 1.00 93.94 92 ALA A O 1
ATOM 659 N N . ARG A 1 93 ? -9.716 -2.074 12.625 1.00 94.69 93 ARG A N 1
ATOM 660 C CA . ARG A 1 93 ? -9.317 -0.717 12.232 1.00 94.69 93 ARG A CA 1
ATOM 661 C C . ARG A 1 93 ? -7.805 -0.577 12.065 1.00 94.69 93 ARG A C 1
ATOM 663 O O . ARG A 1 93 ? -7.357 0.064 11.116 1.00 94.69 93 ARG A O 1
ATOM 670 N N . ASN A 1 94 ? -7.016 -1.160 12.965 1.00 93.38 94 ASN A N 1
ATOM 671 C CA . ASN A 1 94 ? -5.555 -1.139 12.859 1.00 93.38 94 ASN A CA 1
ATOM 672 C C . ASN A 1 94 ? -5.059 -1.918 11.632 1.00 93.38 94 ASN A C 1
ATOM 674 O O . ASN A 1 94 ? -4.142 -1.453 10.958 1.00 93.38 94 ASN A O 1
ATOM 678 N N . LEU A 1 95 ? -5.704 -3.039 11.293 1.00 94.50 95 LEU A N 1
ATOM 679 C CA . LEU A 1 95 ? -5.423 -3.798 10.074 1.00 94.50 95 LEU A CA 1
ATOM 680 C C . LEU A 1 95 ? -5.551 -2.919 8.824 1.00 94.50 95 LEU A C 1
ATOM 682 O O . LEU A 1 95 ? -4.667 -2.950 7.975 1.00 94.50 95 LEU A O 1
ATOM 686 N N . TRP A 1 96 ? -6.587 -2.081 8.741 1.00 95.44 96 TRP A N 1
ATOM 687 C CA . TRP A 1 96 ? -6.751 -1.129 7.637 1.00 95.44 96 TRP A CA 1
ATOM 688 C C . TRP A 1 96 ? -5.633 -0.085 7.554 1.00 95.44 96 TRP A C 1
ATOM 690 O O . TRP A 1 96 ? -5.230 0.287 6.456 1.00 95.44 96 TRP A O 1
ATOM 700 N N . ILE A 1 97 ? -5.089 0.376 8.685 1.00 94.56 97 ILE A N 1
ATOM 701 C CA . ILE A 1 97 ? -3.933 1.291 8.674 1.00 94.56 97 ILE A CA 1
ATOM 702 C C . ILE A 1 97 ? -2.730 0.593 8.037 1.00 94.56 97 ILE A C 1
ATOM 704 O O . ILE A 1 97 ? -2.063 1.161 7.170 1.00 94.56 97 ILE A O 1
ATOM 708 N N . THR A 1 98 ? -2.461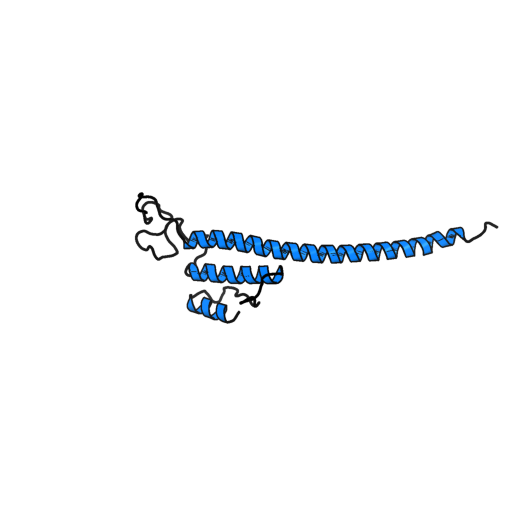 -0.642 8.462 1.00 94.94 98 THR A N 1
ATOM 709 C CA . THR A 1 98 ? -1.364 -1.452 7.929 1.00 94.94 98 THR A CA 1
ATOM 710 C C . THR A 1 98 ? -1.575 -1.783 6.453 1.00 94.94 98 THR A C 1
ATOM 712 O O . THR A 1 98 ? -0.642 -1.622 5.666 1.00 94.94 98 THR A O 1
ATOM 715 N N . GLU A 1 99 ? -2.788 -2.174 6.055 1.00 95.88 99 GLU A N 1
ATOM 716 C CA . GLU A 1 99 ? -3.149 -2.414 4.655 1.00 95.88 99 GLU A CA 1
ATOM 717 C C . GLU A 1 99 ? -2.904 -1.171 3.808 1.00 95.88 99 GLU A C 1
ATOM 719 O O . GLU A 1 99 ? -2.213 -1.257 2.799 1.00 95.88 99 GLU A O 1
ATOM 724 N N . THR A 1 100 ? -3.375 -0.005 4.246 1.00 95.56 100 THR A N 1
ATOM 725 C CA . THR A 1 100 ? -3.258 1.224 3.462 1.00 95.56 100 THR A CA 1
ATOM 726 C C . THR A 1 100 ? -1.800 1.656 3.327 1.00 95.56 100 THR A C 1
ATOM 728 O O . THR A 1 100 ? -1.390 2.117 2.258 1.00 95.56 100 THR A O 1
ATOM 731 N N . ALA A 1 101 ? -0.983 1.466 4.366 1.00 96.50 101 ALA A N 1
ATOM 732 C CA . ALA A 1 101 ? 0.455 1.711 4.294 1.00 96.50 101 ALA A CA 1
ATOM 733 C C . ALA A 1 101 ? 1.146 0.779 3.280 1.00 96.50 101 ALA A C 1
ATOM 735 O O . ALA A 1 101 ? 1.898 1.249 2.422 1.00 96.50 101 ALA A O 1
ATOM 736 N N . LEU A 1 102 ? 0.858 -0.525 3.336 1.00 96.19 102 LEU A N 1
ATOM 737 C CA . LEU A 1 102 ? 1.422 -1.527 2.427 1.00 96.19 102 LEU A CA 1
ATOM 738 C C . LEU A 1 102 ? 0.947 -1.317 0.981 1.00 96.19 102 LEU A C 1
ATOM 740 O O . LEU A 1 102 ? 1.766 -1.277 0.066 1.00 96.19 102 LEU A O 1
ATOM 744 N N . ALA A 1 103 ? -0.350 -1.094 0.769 1.00 96.19 103 ALA A N 1
ATOM 745 C CA . ALA A 1 103 ? -0.930 -0.815 -0.540 1.00 96.19 103 ALA A CA 1
ATOM 746 C C . ALA A 1 103 ? -0.362 0.474 -1.147 1.00 96.19 103 ALA A C 1
ATOM 748 O O . ALA A 1 103 ? -0.097 0.526 -2.349 1.00 96.19 103 ALA A O 1
ATOM 749 N N . THR A 1 104 ? -0.122 1.506 -0.332 1.00 96.88 104 THR A N 1
ATOM 750 C CA . THR A 1 104 ? 0.565 2.723 -0.785 1.00 96.88 104 THR A CA 1
ATOM 751 C C . THR A 1 104 ? 1.969 2.389 -1.277 1.00 96.88 104 THR A C 1
ATOM 753 O O . THR A 1 104 ? 2.320 2.767 -2.392 1.00 96.88 104 THR A O 1
ATOM 756 N N . ALA A 1 105 ? 2.755 1.642 -0.496 1.00 96.75 105 ALA A N 1
ATOM 757 C CA . ALA A 1 105 ? 4.107 1.250 -0.890 1.00 96.75 105 ALA A CA 1
ATOM 758 C C . ALA A 1 105 ? 4.116 0.441 -2.201 1.00 96.75 105 ALA A C 1
ATOM 760 O O . ALA A 1 105 ? 4.881 0.757 -3.108 1.00 96.75 105 ALA A O 1
ATOM 761 N N . LEU A 1 106 ? 3.215 -0.533 -2.346 1.00 96.50 106 LEU A N 1
ATOM 762 C CA . LEU A 1 106 ? 3.094 -1.369 -3.546 1.00 96.50 106 LEU A CA 1
ATOM 763 C C . LEU A 1 106 ? 2.686 -0.568 -4.794 1.00 96.50 106 LEU A C 1
ATOM 765 O O . LEU A 1 106 ? 3.260 -0.748 -5.868 1.00 96.50 106 LEU A O 1
ATOM 769 N N . ASN A 1 107 ? 1.737 0.363 -4.661 1.00 96.56 107 ASN A N 1
ATOM 770 C CA . ASN A 1 107 ? 1.355 1.250 -5.764 1.00 96.56 107 ASN A CA 1
ATOM 771 C C . ASN A 1 107 ? 2.473 2.240 -6.129 1.00 96.56 107 ASN A C 1
ATOM 773 O O . ASN A 1 107 ? 2.630 2.585 -7.302 1.00 96.56 107 ASN A O 1
ATOM 777 N N . VAL A 1 108 ? 3.277 2.678 -5.155 1.00 97.19 108 VAL A N 1
ATOM 778 C CA . VAL A 1 108 ? 4.477 3.487 -5.415 1.00 97.19 108 VAL A CA 1
ATOM 779 C C . VAL A 1 108 ? 5.527 2.670 -6.168 1.00 97.19 108 VAL A C 1
ATOM 781 O O . VAL A 1 108 ? 6.102 3.197 -7.117 1.00 97.19 108 VAL A O 1
ATOM 784 N N . SER A 1 109 ? 5.729 1.391 -5.831 1.00 96.19 109 SER A N 1
ATOM 785 C CA . SER A 1 109 ? 6.603 0.489 -6.596 1.00 96.19 109 SER A CA 1
ATOM 786 C C . SER A 1 109 ? 6.147 0.350 -8.050 1.00 96.19 109 SER A C 1
ATOM 788 O O . SER A 1 109 ? 6.958 0.508 -8.962 1.00 96.19 109 SER A O 1
ATOM 790 N N . TYR A 1 110 ? 4.842 0.163 -8.286 1.00 96.81 110 TYR A N 1
ATOM 791 C CA . TYR A 1 110 ? 4.270 0.166 -9.637 1.00 96.81 110 TYR A CA 1
ATOM 792 C C . TYR A 1 110 ? 4.560 1.467 -10.389 1.00 96.81 110 TYR A C 1
ATOM 794 O O . TYR A 1 110 ? 5.037 1.451 -11.523 1.00 96.81 110 TYR A O 1
ATOM 802 N N . MET A 1 111 ? 4.303 2.611 -9.756 1.00 97.62 111 MET A N 1
ATOM 803 C CA . MET A 1 111 ? 4.572 3.912 -10.360 1.00 97.62 111 MET A CA 1
ATOM 804 C C . MET A 1 111 ? 6.063 4.093 -10.679 1.00 97.62 111 MET A C 1
ATOM 806 O O . MET A 1 111 ? 6.401 4.585 -11.755 1.00 97.62 111 MET A O 1
ATOM 810 N N . ALA A 1 112 ? 6.952 3.690 -9.770 1.00 97.19 112 ALA A N 1
ATOM 811 C CA . ALA A 1 112 ? 8.395 3.791 -9.948 1.00 97.19 112 ALA A CA 1
ATOM 812 C C . ALA A 1 112 ? 8.880 2.962 -11.144 1.00 97.19 112 ALA A C 1
ATOM 814 O O . ALA A 1 112 ? 9.673 3.458 -11.946 1.00 97.19 112 ALA A O 1
ATOM 815 N N . GLU A 1 113 ? 8.366 1.743 -11.315 1.00 97.12 113 GLU A N 1
ATOM 816 C CA . GLU A 1 113 ? 8.683 0.917 -12.480 1.00 97.12 113 GLU A CA 1
ATOM 817 C C . GLU A 1 113 ? 8.221 1.572 -13.783 1.00 97.12 113 GLU A C 1
ATOM 819 O O . GLU A 1 113 ? 9.000 1.678 -14.731 1.00 97.12 113 GLU A O 1
ATOM 824 N N . GLN A 1 114 ? 6.999 2.105 -13.817 1.00 97.44 114 GLN A N 1
ATOM 825 C CA . GLN A 1 114 ? 6.494 2.776 -15.015 1.00 97.44 114 GLN A CA 1
ATOM 826 C C . GLN A 1 114 ? 7.300 4.035 -15.361 1.00 97.44 114 GLN A C 1
ATOM 828 O O . GLN A 1 114 ? 7.570 4.297 -16.535 1.00 97.44 114 GLN A O 1
ATOM 833 N N . ILE A 1 115 ? 7.756 4.788 -14.354 1.00 97.88 115 ILE A N 1
ATOM 834 C CA . ILE A 1 115 ? 8.670 5.922 -14.550 1.00 97.88 115 ILE A CA 1
ATOM 835 C C . ILE A 1 115 ? 10.027 5.442 -15.080 1.00 97.88 115 ILE A C 1
ATOM 837 O O . ILE A 1 115 ? 10.599 6.091 -15.960 1.00 97.88 115 ILE A O 1
ATOM 841 N N . SER A 1 116 ? 10.539 4.312 -14.588 1.00 97.81 116 SER A N 1
ATOM 842 C CA . SER A 1 116 ? 11.796 3.715 -15.054 1.00 97.81 116 SER A CA 1
ATOM 843 C C . SER A 1 116 ? 11.717 3.324 -16.532 1.00 97.81 116 SER A C 1
ATOM 845 O O . SER A 1 116 ? 12.534 3.779 -17.336 1.00 97.81 116 SER A O 1
ATOM 847 N N . ILE A 1 117 ? 10.678 2.577 -16.924 1.00 97.31 117 ILE A N 1
ATOM 848 C CA . ILE A 1 117 ? 10.448 2.161 -18.316 1.00 97.31 117 ILE A CA 1
ATOM 849 C C . ILE A 1 117 ? 10.316 3.385 -19.225 1.00 97.31 117 ILE A C 1
ATOM 851 O O . ILE A 1 117 ? 10.979 3.461 -20.262 1.00 97.31 117 ILE A O 1
ATOM 855 N N . PHE A 1 118 ? 9.519 4.378 -18.822 1.00 97.69 118 PHE A N 1
ATOM 856 C CA . PHE A 1 118 ? 9.383 5.625 -19.571 1.00 97.69 118 PHE A CA 1
ATOM 857 C C . PHE A 1 118 ? 10.733 6.332 -19.750 1.00 97.69 118 PHE A C 1
ATOM 859 O O . PHE A 1 118 ? 11.079 6.730 -20.862 1.00 97.69 118 PHE A O 1
ATOM 866 N N . SER A 1 119 ? 11.526 6.439 -18.682 1.00 98.06 119 SER A N 1
ATOM 867 C CA . SER A 1 119 ? 12.834 7.103 -18.708 1.00 98.06 119 SER A CA 1
ATOM 868 C C . SER A 1 119 ? 13.819 6.403 -19.645 1.00 98.06 119 SER A C 1
ATOM 870 O O . SER A 1 119 ? 14.541 7.072 -20.384 1.00 98.06 119 SER A O 1
ATOM 872 N N . ILE A 1 120 ? 13.819 5.067 -19.671 1.00 98.25 120 ILE A N 1
ATOM 873 C CA . ILE A 1 120 ? 14.646 4.274 -20.590 1.00 98.25 120 ILE A CA 1
ATOM 874 C C . ILE A 1 120 ? 14.227 4.537 -22.040 1.00 98.25 120 ILE A C 1
ATOM 876 O O . ILE A 1 120 ? 15.075 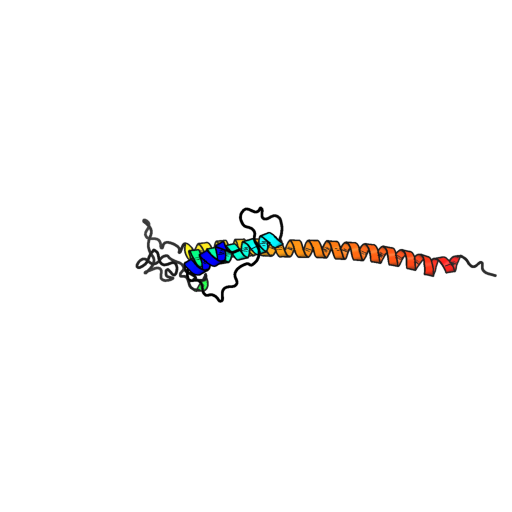4.850 -22.877 1.00 98.25 120 ILE A O 1
ATOM 880 N N . VAL A 1 121 ? 12.926 4.462 -22.340 1.00 98.31 121 VAL A N 1
ATOM 881 C CA . VAL A 1 121 ? 12.397 4.678 -23.697 1.00 98.31 121 VAL A CA 1
ATOM 882 C C . VAL A 1 121 ? 12.713 6.090 -24.193 1.00 98.31 121 VAL A C 1
ATOM 884 O O . VAL A 1 121 ? 13.212 6.257 -25.308 1.00 98.31 121 VAL A O 1
ATOM 887 N N . VAL A 1 122 ? 12.484 7.106 -23.358 1.00 98.44 122 VAL A N 1
ATOM 888 C CA . VAL A 1 122 ? 12.809 8.501 -23.682 1.00 98.44 122 VAL A CA 1
ATOM 889 C C . VAL A 1 122 ? 14.314 8.683 -23.868 1.00 98.44 122 VAL A C 1
ATOM 891 O O . VAL A 1 122 ? 14.732 9.314 -24.836 1.00 98.44 122 VAL A O 1
ATOM 894 N N . GLY A 1 123 ? 15.140 8.098 -22.998 1.00 98.19 123 GLY A N 1
ATOM 895 C CA . GLY A 1 123 ? 16.596 8.157 -23.112 1.00 98.19 123 GLY A CA 1
ATOM 896 C C . GLY A 1 123 ? 17.099 7.593 -24.441 1.00 98.19 123 GLY A C 1
ATOM 897 O O . GLY A 1 123 ? 17.858 8.256 -25.148 1.00 98.19 123 GLY A O 1
ATOM 898 N N . VAL A 1 124 ? 16.618 6.411 -24.835 1.00 98.44 124 VAL A N 1
ATOM 899 C CA . VAL A 1 124 ? 16.957 5.798 -26.129 1.00 98.44 124 VAL A CA 1
ATOM 900 C C . VAL A 1 124 ? 16.489 6.672 -27.296 1.00 98.44 124 VAL A C 1
ATOM 902 O O . VAL A 1 124 ? 17.257 6.906 -28.231 1.00 98.44 124 VAL A O 1
ATOM 905 N N . ALA A 1 125 ? 15.270 7.215 -27.238 1.00 98.25 125 ALA A N 1
ATOM 906 C CA . ALA A 1 125 ? 14.749 8.101 -28.278 1.00 98.25 125 ALA A CA 1
ATOM 907 C C . ALA A 1 125 ? 15.597 9.376 -28.444 1.00 98.25 125 ALA A C 1
ATOM 909 O O . ALA A 1 125 ? 15.872 9.791 -29.573 1.00 98.25 125 ALA A O 1
ATOM 910 N N . LEU A 1 126 ? 16.063 9.976 -27.343 1.00 98.31 126 LEU A N 1
ATOM 911 C CA . LEU A 1 126 ? 16.940 11.150 -27.372 1.00 98.31 126 LEU A CA 1
ATOM 912 C C . LEU A 1 126 ? 18.321 10.827 -27.949 1.00 98.31 126 LEU A C 1
ATOM 914 O O . LEU A 1 126 ? 18.840 11.620 -28.733 1.00 98.31 126 LEU A O 1
ATOM 918 N N . VAL A 1 127 ? 18.892 9.659 -27.633 1.00 98.44 127 VAL A N 1
ATOM 919 C CA . VAL A 1 127 ? 20.160 9.208 -28.232 1.00 98.44 127 VAL A CA 1
ATOM 920 C C . VAL A 1 127 ? 20.016 9.043 -29.746 1.00 98.44 127 VAL A C 1
ATOM 922 O O . VAL A 1 127 ? 20.827 9.582 -30.499 1.00 98.44 127 VAL A O 1
ATOM 925 N N . LEU A 1 128 ? 18.962 8.364 -30.211 1.00 98.12 128 LEU A N 1
ATOM 926 C CA . LEU A 1 128 ? 18.697 8.189 -31.644 1.00 98.12 128 LEU A CA 1
ATOM 927 C C . LEU A 1 128 ? 18.459 9.529 -32.351 1.00 98.12 128 LEU A C 1
ATOM 929 O O . LEU A 1 128 ? 18.994 9.759 -33.435 1.00 98.12 128 LEU A O 1
ATOM 933 N N . THR A 1 129 ? 17.712 10.433 -31.714 1.00 97.69 129 THR A N 1
ATOM 934 C CA . THR A 1 129 ? 17.481 11.791 -32.225 1.00 97.69 129 THR A CA 1
ATOM 935 C C . THR A 1 129 ? 18.794 12.562 -32.332 1.00 97.69 129 THR A C 1
ATOM 937 O O . THR A 1 129 ? 19.067 13.164 -33.367 1.00 97.69 129 THR A O 1
ATOM 940 N N . GLY A 1 130 ? 19.645 12.499 -31.305 1.00 97.25 130 GLY A N 1
ATOM 941 C CA . GLY A 1 130 ? 20.964 13.128 -31.303 1.00 97.25 130 GLY A CA 1
ATOM 942 C C . GLY A 1 130 ? 21.859 12.618 -32.433 1.00 97.25 130 GLY A C 1
ATOM 943 O O . GLY A 1 130 ? 22.433 13.420 -33.166 1.00 97.25 130 GLY A O 1
ATOM 944 N N . ILE A 1 131 ? 21.919 11.298 -32.639 1.00 97.62 131 ILE A N 1
ATOM 945 C CA . ILE A 1 131 ? 22.654 10.694 -33.762 1.00 97.62 131 ILE A CA 1
ATOM 946 C C . ILE A 1 131 ? 22.097 11.192 -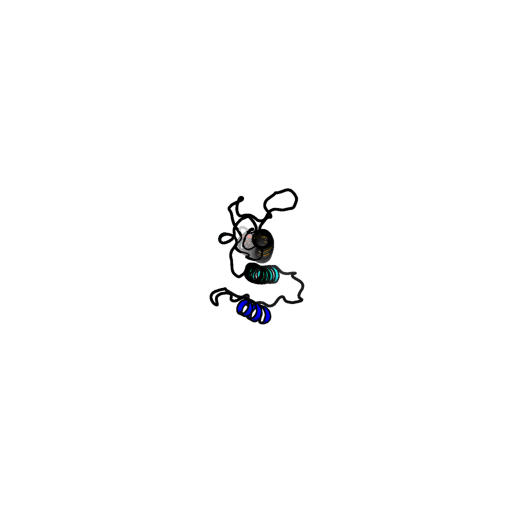35.105 1.00 97.62 131 ILE A C 1
ATOM 948 O O . ILE A 1 131 ? 22.868 11.601 -35.974 1.00 97.62 131 ILE A O 1
ATOM 952 N N . GLY A 1 132 ? 20.771 11.217 -35.268 1.00 96.50 132 GLY A N 1
ATOM 953 C CA . GLY A 1 132 ? 20.125 11.736 -36.476 1.00 96.50 132 GLY A CA 1
ATOM 954 C C . GLY A 1 132 ? 20.486 13.198 -36.761 1.00 96.50 132 GLY A C 1
ATOM 955 O O . GLY A 1 132 ? 20.834 13.539 -37.891 1.00 96.50 132 GLY A O 1
ATOM 956 N N . LEU A 1 133 ? 20.481 14.051 -35.734 1.00 96.38 133 LEU A N 1
ATOM 957 C CA . LEU A 1 133 ? 20.862 15.461 -35.853 1.00 96.38 133 LEU A CA 1
ATOM 958 C C . LEU A 1 133 ? 22.344 15.643 -36.208 1.00 96.38 133 LEU A C 1
ATOM 960 O O . LEU A 1 133 ? 22.662 16.510 -37.019 1.00 96.38 133 LEU A O 1
ATOM 964 N N . ILE A 1 134 ? 23.243 14.815 -35.663 1.00 96.00 134 ILE A N 1
ATOM 965 C CA . ILE A 1 134 ? 24.673 14.836 -36.014 1.00 96.00 134 ILE A CA 1
ATOM 966 C C . ILE A 1 134 ? 24.866 14.528 -37.503 1.00 96.00 134 ILE A C 1
ATOM 968 O O . ILE A 1 134 ? 25.572 15.259 -38.199 1.00 96.00 134 ILE A O 1
ATOM 972 N N . ILE A 1 135 ? 24.212 13.479 -38.013 1.00 95.31 135 ILE A N 1
ATOM 973 C CA . ILE A 1 135 ? 24.289 13.102 -39.433 1.00 95.31 135 ILE A CA 1
ATOM 974 C C . ILE A 1 135 ? 23.773 14.243 -40.320 1.00 95.31 135 ILE A C 1
ATOM 976 O O . ILE A 1 135 ? 24.426 14.605 -41.301 1.00 95.31 135 ILE A O 1
ATOM 980 N N . LEU A 1 136 ? 22.633 14.843 -39.960 1.00 93.81 136 LEU A N 1
ATOM 981 C CA . LEU A 1 136 ? 22.062 15.977 -40.691 1.00 93.81 136 LEU A CA 1
ATOM 982 C C . LEU A 1 136 ? 22.993 17.198 -40.687 1.00 93.81 136 LEU A C 1
ATOM 984 O O . LEU A 1 136 ? 23.179 17.820 -41.732 1.00 93.81 136 LEU A O 1
ATOM 988 N N . ALA A 1 137 ? 23.619 17.518 -39.553 1.00 93.00 137 ALA A N 1
ATOM 989 C CA . ALA A 1 137 ? 24.555 18.634 -39.447 1.00 93.00 137 ALA A CA 1
ATOM 990 C C . ALA A 1 137 ? 25.769 18.456 -40.375 1.00 93.00 137 ALA A C 1
ATOM 992 O O . ALA A 1 137 ? 26.121 19.383 -41.107 1.00 93.00 137 ALA A O 1
ATOM 993 N N . PHE A 1 138 ? 26.369 17.260 -40.410 1.00 91.12 138 PHE A N 1
ATOM 994 C CA . PHE A 1 138 ? 27.471 16.967 -41.332 1.00 91.12 138 PHE A CA 1
ATOM 995 C C . PHE A 1 138 ? 27.042 17.028 -42.803 1.00 91.12 138 PHE A C 1
ATOM 997 O O . PHE A 1 138 ? 27.783 17.557 -43.630 1.00 91.12 138 PHE A O 1
ATOM 1004 N N . ALA A 1 139 ? 25.852 16.527 -43.142 1.00 90.06 139 ALA A N 1
ATOM 1005 C CA . ALA A 1 139 ? 25.354 16.546 -44.516 1.00 90.06 139 ALA A CA 1
ATOM 1006 C C . ALA A 1 139 ? 25.088 17.970 -45.041 1.00 90.06 139 ALA A C 1
ATOM 1008 O O . ALA A 1 139 ? 25.365 18.256 -46.208 1.00 90.06 139 ALA A O 1
ATOM 1009 N N . VAL A 1 140 ? 24.561 18.857 -44.189 1.00 90.06 140 VAL A N 1
ATOM 1010 C CA . VAL A 1 140 ? 24.237 20.244 -44.554 1.00 90.06 140 VAL A CA 1
ATOM 1011 C C . VAL A 1 140 ? 25.495 21.113 -44.571 1.00 90.06 140 VAL A C 1
ATOM 1013 O O . VAL A 1 140 ? 25.850 21.647 -45.619 1.00 90.06 140 VAL A O 1
ATOM 1016 N N . PHE A 1 141 ? 26.213 21.205 -43.449 1.00 83.31 141 PHE A N 1
ATOM 1017 C CA . PHE A 1 141 ? 27.326 22.151 -43.295 1.00 83.31 141 PHE A CA 1
ATOM 1018 C C . PHE A 1 141 ? 28.664 21.627 -43.836 1.00 83.31 141 PHE A C 1
ATOM 1020 O O . PHE A 1 141 ? 29.535 22.410 -44.209 1.00 83.31 141 PHE A O 1
ATOM 1027 N N . GLY A 1 142 ? 28.844 20.306 -43.945 1.00 70.81 142 GLY A N 1
ATOM 1028 C CA . GLY A 1 142 ? 30.063 19.714 -44.511 1.00 70.81 142 GLY A CA 1
ATOM 1029 C C . GLY A 1 142 ? 30.211 19.922 -46.024 1.00 70.81 142 GLY A C 1
ATOM 1030 O O . GLY A 1 142 ? 31.326 19.899 -46.541 1.00 70.81 142 GLY A O 1
ATOM 1031 N N . ARG A 1 143 ? 29.109 20.175 -46.746 1.00 62.59 143 ARG A N 1
ATOM 1032 C CA . ARG A 1 143 ? 29.121 20.457 -48.194 1.00 62.59 143 ARG A CA 1
ATOM 1033 C C . ARG A 1 143 ? 29.687 21.836 -48.541 1.00 62.59 143 ARG A C 1
ATOM 1035 O O . ARG A 1 143 ? 30.207 22.009 -49.639 1.00 62.59 143 ARG A O 1
ATOM 1042 N N . GLU A 1 144 ? 29.605 22.797 -47.626 1.00 58.94 144 GLU A N 1
ATOM 1043 C CA . GLU A 1 144 ? 29.987 24.195 -47.874 1.00 58.94 144 GLU A CA 1
ATOM 1044 C C . GLU A 1 144 ? 31.512 24.392 -47.918 1.00 58.94 144 GLU A C 1
ATOM 1046 O O . GLU A 1 144 ? 32.001 25.288 -48.597 1.00 58.94 144 GLU A O 1
ATOM 1051 N N . HIS A 1 145 ? 32.283 23.510 -47.273 1.00 56.78 145 HIS A N 1
ATOM 1052 C CA . HIS A 1 145 ? 33.753 23.542 -47.285 1.00 56.78 145 HIS A CA 1
ATOM 1053 C C . HIS A 1 145 ? 34.401 22.845 -48.498 1.00 56.78 145 HIS A C 1
ATOM 1055 O O . HIS A 1 145 ? 35.620 22.895 -48.646 1.00 56.78 145 HIS A O 1
ATOM 1061 N N . ALA A 1 146 ? 33.625 22.188 -49.368 1.00 58.28 146 ALA A N 1
ATOM 1062 C CA . ALA A 1 146 ? 34.158 21.400 -50.486 1.00 58.28 146 ALA A CA 1
ATOM 1063 C C . ALA A 1 146 ? 34.209 22.147 -51.836 1.00 58.28 146 ALA A C 1
ATOM 1065 O O . ALA A 1 146 ? 34.653 21.567 -52.827 1.00 58.28 146 ALA A O 1
ATOM 1066 N N . LEU A 1 147 ? 33.769 23.410 -51.907 1.00 61.94 147 LEU A N 1
ATOM 1067 C CA . LEU A 1 147 ? 33.857 24.212 -53.132 1.00 61.94 147 LEU A CA 1
ATOM 1068 C C . LEU A 1 147 ? 35.060 25.169 -53.055 1.00 61.94 147 LEU A C 1
ATOM 1070 O O . LEU A 1 147 ? 35.039 26.089 -52.237 1.00 61.94 147 LEU A O 1
ATOM 1074 N N . PRO A 1 148 ? 36.113 24.984 -53.877 1.00 61.78 148 PRO A N 1
ATOM 1075 C CA . PRO A 1 148 ? 37.213 25.937 -53.943 1.00 61.78 148 PRO A CA 1
ATOM 1076 C C . PRO A 1 148 ? 36.708 27.280 -54.483 1.00 61.78 148 PRO A C 1
ATOM 1078 O O . PRO A 1 148 ? 35.992 27.327 -55.483 1.00 61.78 148 PRO A O 1
ATOM 1081 N N . SER A 1 149 ? 37.095 28.365 -53.812 1.00 68.81 149 SER A N 1
ATOM 1082 C CA . SER A 1 149 ? 36.866 29.740 -54.255 1.00 68.81 149 SER A CA 1
ATOM 1083 C C . SER A 1 149 ? 37.556 29.968 -55.603 1.00 68.81 149 SER A C 1
ATOM 1085 O O . SER A 1 149 ? 38.786 30.038 -55.657 1.00 68.81 149 SER A O 1
ATOM 1087 N N . THR A 1 150 ? 36.768 30.035 -56.674 1.00 58.53 150 THR A N 1
ATOM 1088 C CA . THR A 1 150 ? 37.182 30.571 -57.979 1.00 58.53 150 THR A CA 1
ATOM 1089 C C . THR A 1 150 ? 37.298 32.082 -57.931 1.00 58.53 150 THR A C 1
ATOM 1091 O O . THR A 1 150 ? 36.377 32.692 -57.338 1.00 58.53 150 THR A O 1
#